Protein AF-M3K5D7-F1 (afdb_monomer_lite)

Foldseek 3Di:
DVQVVLVVVVVVVVVCVPPPDDDDCPVVLVVCLVPAAAQEDEAEQDAAQQVVLCVVPVVCVVVVVVVAVDPVCNCVVHCLSVVPQDGGGRYDLNYEYEYEYECQAPRDHCVRVVSVVVSCVVSVHDYHYYYYHQHYRCSCCPDCVVCVVVVVPDDD

Secondary structure (DSSP, 8-state):
--GGGGGHHHHHHHHHHTSS-----HHHHHHHHHH---SEEEEES----HHHHHHH-GGGHHHHHHH-SSHHHHHTSSTTTTT--SPPTT--TT-EEEEEEETT-SS--THHHHHHHHHHHHTT--EEEEEE---STTGGGSTTHHHHHHT-----

Structure (mmCIF, N/CA/C/O backbone):
data_AF-M3K5D7-F1
#
_entry.id   AF-M3K5D7-F1
#
loop_
_atom_site.group_PDB
_atom_site.id
_atom_site.type_symbol
_atom_site.label_atom_id
_atom_site.label_alt_id
_atom_site.label_comp_id
_atom_site.label_asym_id
_atom_site.label_entity_id
_atom_site.label_seq_id
_atom_site.pdbx_PDB_ins_code
_atom_site.Cartn_x
_atom_site.Cartn_y
_atom_site.Cartn_z
_atom_site.occupancy
_atom_site.B_iso_or_equiv
_atom_site.auth_seq_id
_atom_site.auth_comp_id
_atom_site.auth_asym_id
_atom_site.auth_atom_id
_atom_site.pdbx_PDB_model_num
ATOM 1 N N . MET A 1 1 ? -2.548 -1.082 -6.820 1.00 56.81 1 MET A N 1
ATOM 2 C CA . MET A 1 1 ? -2.654 0.385 -7.019 1.00 56.81 1 MET A CA 1
ATOM 3 C C . MET A 1 1 ? -3.873 0.988 -6.286 1.00 56.81 1 MET A C 1
ATOM 5 O O . MET A 1 1 ? -4.588 1.803 -6.850 1.00 56.81 1 MET A O 1
ATOM 9 N N . ILE A 1 2 ? -4.130 0.606 -5.020 1.00 61.38 2 ILE A N 1
ATOM 10 C CA . ILE A 1 2 ? -5.255 1.148 -4.221 1.00 61.38 2 ILE A CA 1
ATOM 11 C C . ILE A 1 2 ? -4.857 2.401 -3.435 1.00 61.38 2 ILE A C 1
ATOM 13 O O . ILE A 1 2 ? -5.670 3.295 -3.239 1.00 61.38 2 ILE A O 1
ATOM 17 N N . LEU A 1 3 ? -3.581 2.508 -3.047 1.00 67.12 3 LEU A N 1
ATOM 18 C CA . LEU A 1 3 ? -3.091 3.655 -2.291 1.00 67.12 3 LEU A CA 1
ATOM 19 C C . LEU A 1 3 ? -3.231 4.958 -3.078 1.00 67.12 3 LEU A C 1
ATOM 21 O O . LEU A 1 3 ? -3.594 5.968 -2.493 1.00 67.12 3 LEU A O 1
ATOM 25 N N . GLN A 1 4 ? -3.016 4.947 -4.396 1.00 68.50 4 GLN A N 1
ATOM 26 C CA . GLN A 1 4 ? -3.209 6.137 -5.232 1.00 68.50 4 GLN A CA 1
ATOM 27 C C . GLN A 1 4 ? -4.662 6.644 -5.206 1.00 68.50 4 GLN A C 1
ATOM 29 O O . GLN A 1 4 ? -4.883 7.852 -5.237 1.00 68.50 4 GLN A O 1
ATOM 34 N N . LEU A 1 5 ? -5.654 5.752 -5.069 1.00 70.00 5 LEU A N 1
ATOM 35 C CA . LEU A 1 5 ? -7.063 6.145 -4.929 1.00 70.00 5 LEU A CA 1
ATOM 36 C C . LEU A 1 5 ? -7.322 6.904 -3.623 1.00 70.00 5 LEU A C 1
ATOM 38 O O . LEU A 1 5 ? -8.223 7.737 -3.569 1.00 70.00 5 LEU A O 1
ATOM 42 N N . LEU A 1 6 ? -6.501 6.683 -2.593 1.00 75.12 6 LEU A N 1
ATOM 43 C CA . LEU A 1 6 ? -6.542 7.479 -1.369 1.00 75.12 6 LEU A CA 1
ATOM 44 C C . LEU A 1 6 ? -6.025 8.910 -1.582 1.00 75.12 6 LEU A C 1
ATOM 46 O O . LEU A 1 6 ? -6.151 9.730 -0.692 1.00 75.12 6 LEU A O 1
ATOM 50 N N . HIS A 1 7 ? -5.476 9.259 -2.746 1.00 79.50 7 HIS A N 1
ATOM 51 C CA . HIS A 1 7 ? -5.109 10.634 -3.110 1.00 79.50 7 HIS A CA 1
ATOM 52 C C . HIS A 1 7 ? -5.903 11.130 -4.325 1.00 79.50 7 HIS A C 1
ATOM 54 O O . HIS A 1 7 ? -5.385 11.881 -5.154 1.00 79.50 7 HIS A O 1
ATOM 60 N N . PHE A 1 8 ? -7.173 10.723 -4.445 1.00 81.00 8 PHE A N 1
ATOM 61 C CA . PHE A 1 8 ? -8.009 11.019 -5.615 1.00 81.00 8 PHE A CA 1
ATOM 62 C C . PHE A 1 8 ? -8.072 12.515 -5.969 1.00 81.00 8 PHE A C 1
ATOM 64 O O . PHE A 1 8 ? -8.035 12.844 -7.154 1.00 81.00 8 PHE A O 1
ATOM 71 N N . ARG A 1 9 ? -8.089 13.419 -4.970 1.00 81.94 9 ARG A N 1
ATOM 72 C CA . ARG A 1 9 ? -8.043 14.876 -5.192 1.00 81.94 9 ARG A CA 1
ATOM 73 C C . ARG A 1 9 ? -6.886 15.246 -6.109 1.00 81.94 9 ARG A C 1
ATOM 75 O O . ARG A 1 9 ? -7.080 15.892 -7.134 1.00 81.94 9 ARG A O 1
ATOM 82 N N . LYS A 1 10 ? -5.689 14.750 -5.786 1.00 78.50 10 LYS A N 1
ATOM 83 C CA . LYS A 1 10 ? -4.481 15.058 -6.543 1.00 78.50 10 LYS A CA 1
ATOM 84 C C . LYS A 1 10 ? -4.524 14.488 -7.952 1.00 78.50 10 LYS A C 1
ATOM 86 O O . LYS A 1 10 ? -4.077 15.149 -8.885 1.00 78.50 10 LYS A O 1
ATOM 91 N N . ILE A 1 11 ? -5.048 13.273 -8.107 1.00 79.62 11 ILE A N 1
ATOM 92 C CA . ILE A 1 11 ? -5.209 12.639 -9.421 1.00 79.62 11 ILE A CA 1
ATOM 93 C C . ILE A 1 11 ? -6.115 13.500 -10.305 1.00 79.62 11 ILE A C 1
ATOM 95 O O . ILE A 1 11 ? -5.751 13.797 -11.442 1.00 79.62 11 ILE A O 1
ATOM 99 N N . ILE A 1 12 ? -7.252 13.945 -9.767 1.00 83.44 12 ILE A N 1
ATOM 100 C CA . ILE A 1 12 ? -8.205 14.792 -10.490 1.00 83.44 12 ILE A CA 1
ATOM 101 C C . ILE A 1 12 ? -7.578 16.153 -10.814 1.00 83.44 12 ILE A C 1
ATOM 103 O O . ILE A 1 12 ? -7.583 16.557 -11.972 1.00 83.44 12 ILE A O 1
ATOM 107 N N . GLU A 1 13 ? -6.955 16.824 -9.843 1.00 83.06 13 GLU A N 1
ATOM 108 C CA . GLU A 1 13 ? -6.263 18.105 -10.056 1.00 83.06 13 GLU A CA 1
ATOM 109 C C . GLU A 1 13 ? -5.167 18.018 -11.128 1.00 83.06 13 GLU A C 1
ATOM 111 O O . GLU A 1 13 ? -5.043 18.903 -11.978 1.00 83.06 13 GLU A O 1
ATOM 116 N N . LEU A 1 14 ? -4.352 16.957 -11.098 1.00 80.50 14 LEU A N 1
ATOM 117 C CA . LEU A 1 14 ? -3.311 16.735 -12.098 1.00 80.50 14 LEU A CA 1
ATOM 118 C C . LEU A 1 14 ? -3.917 16.472 -13.474 1.00 80.50 14 LEU A C 1
ATOM 120 O O . LEU A 1 14 ? -3.427 17.040 -14.444 1.00 80.50 14 LEU A O 1
ATOM 124 N N . GLY A 1 15 ? -4.982 15.673 -13.565 1.00 81.31 15 GLY A N 1
ATOM 125 C CA . GLY A 1 15 ? -5.697 15.435 -14.819 1.00 81.31 15 GLY A CA 1
ATOM 126 C C . GLY A 1 15 ? -6.264 16.724 -15.415 1.00 81.31 15 GLY A C 1
ATOM 127 O O . GLY A 1 15 ? -6.051 17.009 -16.593 1.00 81.31 15 GLY A O 1
ATOM 128 N N . LEU A 1 16 ? -6.899 17.557 -14.588 1.00 84.19 16 LEU A N 1
ATOM 129 C CA . LEU A 1 16 ? -7.473 18.839 -15.006 1.00 84.19 16 LEU A CA 1
ATOM 130 C C . LEU A 1 16 ? -6.419 19.857 -15.437 1.00 84.19 16 LEU A C 1
ATOM 132 O O . LEU A 1 16 ? -6.688 20.660 -16.323 1.00 84.19 16 LEU A O 1
ATOM 136 N N . LYS A 1 17 ? -5.195 19.803 -14.893 1.00 81.44 17 LYS A N 1
ATOM 137 C CA . LYS A 1 17 ? -4.086 20.652 -15.362 1.00 81.44 17 LYS A CA 1
ATOM 138 C C . LYS A 1 17 ? -3.781 20.450 -16.853 1.00 81.44 17 LYS A C 1
ATOM 140 O O . LYS A 1 17 ? -3.300 21.379 -17.500 1.00 81.44 17 LYS A O 1
ATOM 145 N N . TYR A 1 18 ? -4.032 19.254 -17.380 1.00 80.62 18 TYR A N 1
ATOM 146 C CA . TYR A 1 18 ? -3.866 18.929 -18.797 1.00 80.62 18 TYR A CA 1
ATOM 147 C C . TYR A 1 18 ? -5.171 19.052 -19.600 1.00 80.62 18 TYR A C 1
ATOM 149 O O . TYR A 1 18 ? -5.156 18.820 -20.807 1.00 80.62 18 TYR A O 1
ATOM 157 N N . SER A 1 19 ? -6.280 19.428 -18.955 1.00 77.31 19 SER A N 1
ATOM 158 C CA . SER A 1 19 ? -7.548 19.732 -19.614 1.00 77.31 19 SER A CA 1
ATOM 159 C C . SER A 1 19 ? -7.584 21.196 -20.055 1.00 77.31 19 SER A C 1
ATOM 161 O O . SER A 1 19 ? -7.108 22.091 -19.357 1.00 77.31 19 SER A O 1
ATOM 163 N N . GLU A 1 20 ? -8.185 21.464 -21.214 1.00 74.75 20 GLU A N 1
ATOM 164 C CA . GLU A 1 20 ? -8.427 22.836 -21.685 1.00 74.75 20 GLU A CA 1
ATOM 165 C C . GLU A 1 20 ? -9.530 23.544 -20.874 1.00 74.75 20 GLU A C 1
ATOM 167 O O . GLU A 1 20 ? -9.654 24.770 -20.914 1.00 74.75 20 GLU A O 1
ATOM 172 N N . GLN A 1 21 ? -10.323 22.785 -20.111 1.00 68.00 21 GLN A N 1
ATOM 173 C CA . GLN A 1 21 ? -11.420 23.291 -19.293 1.00 68.00 21 GLN A CA 1
ATOM 174 C C . GLN A 1 21 ? -10.949 23.582 -17.865 1.00 68.00 21 GLN A C 1
ATOM 176 O O . GLN A 1 21 ? -10.445 22.706 -17.165 1.00 68.00 21 GLN A O 1
ATOM 181 N N . LYS A 1 22 ? -11.144 24.827 -17.419 1.00 65.94 22 LYS A N 1
ATOM 182 C CA . LYS A 1 22 ? -10.983 25.215 -16.013 1.00 65.94 22 LYS A CA 1
ATOM 183 C C . LYS A 1 22 ? -12.308 25.014 -15.293 1.00 65.94 22 LYS A C 1
ATOM 185 O O . LYS A 1 22 ? -13.131 25.925 -15.263 1.00 65.94 22 LYS A O 1
ATOM 190 N N . GLU A 1 23 ? -12.506 23.824 -14.749 1.00 73.19 23 GLU A N 1
ATOM 191 C CA . GLU A 1 23 ? -13.628 23.536 -13.858 1.00 73.19 23 GLU A CA 1
ATOM 192 C C . GLU A 1 23 ? -13.203 23.738 -12.403 1.00 73.19 23 GLU A C 1
ATOM 194 O O . GLU A 1 23 ? -12.106 23.341 -12.002 1.00 73.19 23 GLU A O 1
ATOM 199 N N . ASP A 1 24 ? -14.067 24.381 -11.619 1.00 78.88 24 ASP A N 1
ATOM 200 C CA . ASP A 1 24 ? -13.944 24.377 -10.165 1.00 78.88 24 ASP A CA 1
ATOM 201 C C . ASP A 1 24 ? -14.500 23.048 -9.647 1.00 78.88 24 ASP A C 1
ATOM 203 O O . ASP A 1 24 ? -15.692 22.772 -9.766 1.00 78.88 24 ASP A O 1
ATOM 207 N N . VAL A 1 25 ? -13.615 22.202 -9.121 1.00 85.56 25 VAL A N 1
ATOM 208 C CA . VAL A 1 25 ? -13.956 20.866 -8.612 1.00 85.56 25 VAL A CA 1
ATOM 209 C C . VAL A 1 25 ? -14.096 20.819 -7.096 1.00 85.56 25 VAL A C 1
ATOM 211 O O . VAL A 1 25 ? -14.258 19.735 -6.533 1.00 85.56 25 VAL A O 1
ATOM 214 N N . GLN A 1 26 ? -14.059 21.969 -6.417 1.00 87.06 26 GLN A N 1
ATOM 215 C CA . GLN A 1 26 ? -14.169 21.997 -4.963 1.00 87.06 26 GLN A CA 1
ATOM 216 C C . GLN A 1 26 ? -15.519 21.446 -4.489 1.00 87.06 26 GLN A C 1
ATOM 218 O O . GLN A 1 26 ? -15.552 20.633 -3.569 1.00 87.06 26 GLN A O 1
ATOM 223 N N . GLU A 1 27 ? -16.612 21.804 -5.170 1.00 86.50 27 GLU A N 1
ATOM 224 C CA . GLU A 1 27 ? -17.955 21.298 -4.854 1.00 86.50 27 GLU A CA 1
ATOM 225 C C . GLU A 1 27 ? -18.038 19.768 -5.000 1.00 86.50 27 GLU A C 1
ATOM 227 O O . GLU A 1 27 ? -18.606 19.089 -4.146 1.00 86.50 27 GLU A O 1
ATOM 232 N N . LEU A 1 28 ? -17.385 19.208 -6.025 1.00 86.06 28 LEU A N 1
ATOM 233 C CA . LEU A 1 28 ? -17.294 17.761 -6.228 1.00 86.06 28 LEU A CA 1
ATOM 234 C C . LEU A 1 28 ? -16.503 17.076 -5.103 1.00 86.06 28 LEU A C 1
ATOM 236 O O . LEU A 1 28 ? -16.909 16.021 -4.616 1.00 86.06 28 LEU A O 1
ATOM 240 N N . PHE A 1 29 ? -15.370 17.649 -4.688 1.00 88.00 29 PHE A N 1
ATOM 241 C CA . PHE A 1 29 ? -14.570 17.095 -3.592 1.00 88.00 29 PHE A CA 1
ATOM 242 C C . PHE A 1 29 ? -15.342 17.095 -2.274 1.00 88.00 29 PHE A C 1
ATOM 244 O O . PHE A 1 29 ? -15.359 16.071 -1.587 1.00 88.00 29 PHE A O 1
ATOM 251 N N . ASP A 1 30 ? -16.021 18.197 -1.960 1.00 86.62 30 ASP A N 1
ATOM 252 C CA . ASP A 1 30 ? -16.830 18.324 -0.748 1.00 86.62 30 ASP A CA 1
ATOM 253 C C . ASP A 1 30 ? -18.006 17.331 -0.766 1.00 86.62 30 ASP A C 1
ATOM 255 O O . ASP A 1 30 ? -18.298 16.671 0.239 1.00 86.62 30 ASP A O 1
ATOM 259 N N . GLU A 1 31 ? -18.650 17.146 -1.924 1.00 88.00 31 GLU A N 1
ATOM 260 C CA . GLU A 1 31 ? -19.716 16.160 -2.084 1.00 88.00 31 GLU A CA 1
ATOM 261 C C . GLU A 1 31 ? -19.209 14.730 -1.848 1.00 88.00 31 GLU A C 1
ATOM 263 O O . GLU A 1 31 ? -19.826 13.985 -1.080 1.00 88.00 31 GLU A O 1
ATOM 268 N N . ILE A 1 32 ? -18.089 14.340 -2.466 1.00 86.94 32 ILE A N 1
ATOM 269 C CA . ILE A 1 32 ? -17.530 12.989 -2.326 1.00 86.94 32 ILE A CA 1
ATOM 270 C C . ILE A 1 32 ? -17.130 12.732 -0.873 1.00 86.94 32 ILE A C 1
ATOM 272 O O . ILE A 1 32 ? -17.519 11.714 -0.307 1.00 86.94 32 ILE A O 1
ATOM 276 N N . GLU A 1 33 ? -16.395 13.644 -0.243 1.00 84.50 33 GLU A N 1
ATOM 277 C CA . GLU A 1 33 ? -15.879 13.444 1.116 1.00 84.50 33 GLU A CA 1
ATOM 278 C C . GLU A 1 33 ? -16.967 13.469 2.188 1.00 84.50 33 GLU A C 1
ATOM 280 O O . GLU A 1 33 ? -16.836 12.803 3.215 1.00 84.50 33 GLU A O 1
ATOM 285 N N . SER A 1 34 ?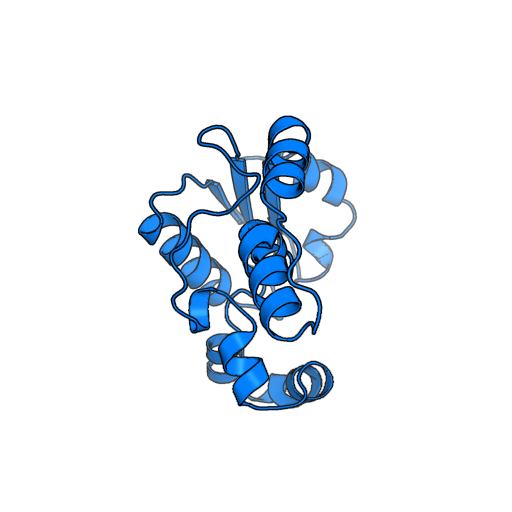 -18.076 14.173 1.944 1.00 85.12 34 SER A N 1
ATOM 286 C CA . SER A 1 34 ? -19.235 14.124 2.841 1.00 85.12 34 SER A CA 1
ATOM 287 C C . SER A 1 34 ? -19.990 12.789 2.780 1.00 85.12 34 SER A C 1
ATOM 289 O O . SER A 1 34 ? -20.700 12.441 3.727 1.00 85.12 34 SER A O 1
ATOM 291 N N . LYS A 1 35 ? -19.843 12.030 1.686 1.00 87.44 35 LYS A N 1
ATOM 292 C CA . LYS A 1 35 ? -20.605 10.798 1.421 1.00 87.44 35 LYS A CA 1
ATOM 293 C C . LYS A 1 35 ? -19.764 9.528 1.489 1.00 87.44 35 LYS A C 1
ATOM 295 O O . LYS A 1 35 ? -20.315 8.452 1.718 1.00 87.44 35 LYS A O 1
ATOM 300 N N . VAL A 1 36 ? -18.456 9.633 1.277 1.00 87.19 36 VAL A N 1
ATOM 301 C CA . VAL A 1 36 ? -17.551 8.495 1.122 1.00 87.19 36 VAL A CA 1
ATOM 302 C C . VAL A 1 36 ? -16.427 8.595 2.140 1.00 87.19 36 VAL A C 1
ATOM 304 O O . VAL A 1 36 ? -15.598 9.499 2.105 1.00 87.19 36 VAL A O 1
ATOM 307 N N . VAL A 1 37 ? -16.376 7.606 3.028 1.00 87.62 37 VAL A N 1
ATOM 308 C CA . VAL A 1 37 ? -15.277 7.419 3.971 1.00 87.62 37 VAL A CA 1
ATOM 309 C C . VAL A 1 37 ? -14.917 5.943 4.041 1.00 87.62 37 VAL A C 1
ATOM 311 O O . VAL A 1 37 ? -15.788 5.079 4.165 1.00 87.62 37 VAL A O 1
ATOM 314 N N . PHE A 1 38 ? -13.626 5.639 3.987 1.00 87.94 38 PHE A N 1
ATOM 315 C CA . PHE A 1 38 ? -13.142 4.293 4.244 1.00 87.94 38 PHE A CA 1
ATOM 316 C C . PHE A 1 38 ? -13.117 4.045 5.747 1.00 87.94 38 PHE A C 1
ATOM 318 O O . PHE A 1 38 ? -12.431 4.732 6.501 1.00 87.94 38 PHE A O 1
ATOM 325 N N . THR A 1 39 ? -13.855 3.041 6.204 1.00 88.81 39 THR A N 1
ATOM 326 C CA . THR A 1 39 ? -13.819 2.598 7.604 1.00 88.81 39 THR A CA 1
ATOM 327 C C . THR A 1 39 ? -12.629 1.683 7.868 1.00 88.81 39 THR A C 1
ATOM 329 O O . THR A 1 39 ? -11.997 1.776 8.919 1.00 88.81 39 THR A O 1
ATOM 332 N N . LYS A 1 40 ? -12.294 0.830 6.898 1.00 88.12 40 LYS A N 1
ATOM 333 C CA . LYS A 1 40 ? -11.195 -0.128 6.962 1.00 88.12 40 LYS A CA 1
ATOM 334 C C . LYS A 1 40 ? -10.545 -0.255 5.585 1.00 88.12 40 LYS A C 1
ATOM 336 O O . LYS A 1 40 ? -11.246 -0.332 4.578 1.00 88.12 40 LYS A O 1
ATOM 341 N N . VAL A 1 41 ? -9.219 -0.294 5.557 1.00 88.69 41 VAL A N 1
ATOM 342 C CA . VAL A 1 41 ? -8.413 -0.595 4.371 1.00 88.69 41 VAL A CA 1
ATOM 343 C C . VAL A 1 41 ? -7.515 -1.771 4.726 1.00 88.69 41 VAL A C 1
ATOM 345 O O . VAL A 1 41 ? -6.761 -1.698 5.696 1.00 88.69 41 VAL A O 1
ATOM 348 N N . ILE A 1 42 ? -7.646 -2.863 3.977 1.00 88.81 42 ILE A N 1
ATOM 349 C CA . ILE A 1 42 ? -6.934 -4.117 4.230 1.00 88.81 42 ILE A CA 1
ATOM 350 C C . ILE A 1 42 ? -5.915 -4.323 3.115 1.00 88.81 42 ILE A C 1
ATOM 352 O O . ILE A 1 42 ? -6.276 -4.288 1.938 1.00 88.81 42 ILE A O 1
ATOM 356 N N . PHE A 1 43 ? -4.663 -4.542 3.496 1.00 90.69 43 PHE A N 1
ATOM 357 C CA . PHE A 1 43 ? -3.563 -4.860 2.598 1.00 90.69 43 PHE A CA 1
ATOM 358 C C . PHE A 1 43 ? -3.082 -6.274 2.893 1.00 90.69 43 PHE A C 1
ATOM 360 O O . PHE A 1 43 ? -2.812 -6.592 4.049 1.00 90.69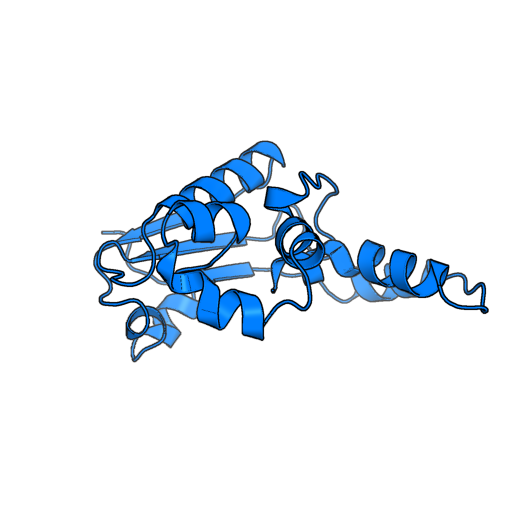 43 PHE A O 1
ATOM 367 N N . LEU A 1 44 ? -3.011 -7.103 1.858 1.00 90.50 44 LEU A N 1
ATOM 368 C CA . LEU A 1 44 ? -2.575 -8.496 1.919 1.00 90.50 44 LEU A CA 1
ATOM 369 C C . LEU A 1 44 ? -1.379 -8.613 0.981 1.00 90.50 44 LEU A C 1
ATOM 371 O O . LEU A 1 44 ? -1.512 -8.151 -0.152 1.00 90.50 44 LEU A O 1
ATOM 375 N N . ASP A 1 45 ? -0.248 -9.123 1.473 1.00 91.69 45 ASP A N 1
ATOM 376 C CA . ASP A 1 45 ? 0.962 -9.466 0.706 1.00 91.69 45 ASP A CA 1
ATOM 377 C C . ASP A 1 45 ? 1.237 -8.479 -0.449 1.00 91.69 45 ASP A C 1
ATOM 379 O O . ASP A 1 45 ? 1.299 -8.813 -1.627 1.00 91.69 45 ASP A O 1
ATOM 383 N N . GLY A 1 46 ? 1.268 -7.185 -0.116 1.00 91.44 46 GLY A N 1
ATOM 384 C CA . GLY A 1 46 ? 1.219 -6.112 -1.107 1.00 91.44 46 GLY A CA 1
ATOM 385 C C . GLY A 1 46 ? 2.591 -5.687 -1.634 1.00 91.44 46 GLY A C 1
ATOM 386 O O . GLY A 1 46 ? 3.584 -5.681 -0.912 1.00 91.44 46 GLY A O 1
ATOM 387 N N . ILE A 1 47 ? 2.619 -5.199 -2.878 1.00 92.81 47 ILE A N 1
ATOM 388 C CA . ILE A 1 47 ? 3.743 -4.429 -3.432 1.00 92.81 47 ILE A CA 1
ATOM 389 C C . ILE A 1 47 ? 3.463 -2.938 -3.216 1.00 92.81 47 ILE A C 1
ATOM 391 O O . ILE A 1 47 ? 2.474 -2.399 -3.728 1.00 92.81 47 ILE A O 1
ATOM 395 N N . TYR A 1 48 ? 4.346 -2.259 -2.484 1.00 92.19 48 TYR A N 1
ATOM 396 C CA . TYR A 1 48 ? 4.194 -0.851 -2.098 1.00 92.19 48 TYR A CA 1
ATOM 397 C C . TYR A 1 48 ? 5.296 0.054 -2.655 1.00 92.19 48 TYR A C 1
ATOM 399 O O . TYR A 1 48 ? 5.112 1.270 -2.704 1.00 92.19 48 TYR A O 1
ATOM 407 N N . ASP A 1 49 ? 6.414 -0.508 -3.114 1.00 92.50 49 ASP A N 1
ATOM 408 C CA . ASP A 1 49 ? 7.500 0.202 -3.784 1.00 92.50 49 ASP A CA 1
ATOM 409 C C . ASP A 1 49 ? 8.101 -0.669 -4.897 1.00 92.50 49 ASP A C 1
ATOM 411 O O . ASP A 1 49 ? 8.775 -1.669 -4.640 1.00 92.50 49 ASP A O 1
ATOM 415 N N . VAL A 1 50 ? 7.838 -0.288 -6.151 1.00 92.88 50 VAL A N 1
ATOM 416 C CA . VAL A 1 50 ? 8.279 -1.046 -7.335 1.00 92.88 50 VAL A CA 1
ATOM 417 C C . VAL A 1 50 ? 9.784 -0.889 -7.574 1.00 92.88 50 VAL A C 1
ATOM 419 O O . VAL A 1 50 ? 10.420 -1.803 -8.094 1.00 92.88 50 VAL A O 1
ATOM 422 N N . VAL A 1 51 ? 10.383 0.235 -7.170 1.00 92.50 51 VAL A N 1
ATOM 423 C CA . VAL A 1 51 ? 11.834 0.436 -7.281 1.00 92.50 51 VAL A CA 1
ATOM 424 C C . VAL A 1 51 ? 12.551 -0.524 -6.335 1.00 92.50 51 VAL A C 1
ATOM 426 O O . VAL A 1 51 ? 13.453 -1.248 -6.752 1.00 92.50 51 VAL A O 1
ATOM 429 N N . GLU A 1 52 ? 12.104 -0.596 -5.084 1.00 94.88 52 GLU A N 1
ATOM 430 C CA . GLU A 1 52 ? 12.654 -1.526 -4.100 1.00 94.88 52 GLU A CA 1
ATOM 431 C C . GLU A 1 52 ? 12.340 -2.988 -4.419 1.00 94.88 52 GLU A C 1
ATOM 433 O O . GLU A 1 52 ? 13.155 -3.853 -4.093 1.00 94.88 52 GLU A O 1
ATOM 438 N N . LEU A 1 53 ? 11.216 -3.262 -5.093 1.00 95.38 53 LEU A N 1
ATOM 439 C CA . LEU A 1 53 ? 10.896 -4.591 -5.613 1.00 95.38 53 LEU A CA 1
ATOM 440 C C . LEU A 1 53 ? 11.938 -5.041 -6.639 1.00 95.38 53 LEU A C 1
ATOM 442 O O . LEU A 1 53 ? 12.458 -6.140 -6.519 1.00 95.38 53 LEU A O 1
ATOM 446 N N . LEU A 1 54 ? 12.282 -4.198 -7.617 1.00 94.62 54 LEU A N 1
ATOM 447 C CA . LEU A 1 54 ? 13.285 -4.536 -8.634 1.00 94.62 54 LEU A CA 1
ATOM 448 C C . LEU A 1 54 ? 14.708 -4.623 -8.068 1.00 94.62 54 LEU A C 1
ATOM 450 O O . LEU A 1 54 ? 15.525 -5.380 -8.588 1.00 94.62 54 LEU A O 1
ATOM 454 N N . ASN A 1 55 ? 15.007 -3.870 -7.006 1.00 95.12 55 ASN A N 1
ATOM 455 C CA . ASN A 1 55 ? 16.275 -3.993 -6.284 1.00 95.12 55 ASN A CA 1
ATOM 456 C C . ASN A 1 55 ? 16.402 -5.356 -5.583 1.00 95.12 55 ASN A C 1
ATOM 458 O O . ASN A 1 55 ? 17.505 -5.886 -5.473 1.00 95.12 55 ASN A O 1
ATOM 462 N N . GLU A 1 56 ? 15.292 -5.898 -5.078 1.00 96.81 56 GLU A N 1
ATOM 463 C CA . GLU A 1 56 ? 15.252 -7.191 -4.387 1.00 96.81 56 GLU A CA 1
ATOM 464 C C . GLU A 1 56 ? 15.121 -8.373 -5.356 1.00 96.81 56 GLU A C 1
ATOM 466 O O . GLU A 1 56 ? 15.830 -9.368 -5.216 1.00 96.81 56 GLU A O 1
ATOM 471 N N . TYR A 1 57 ? 14.279 -8.229 -6.378 1.00 96.44 57 TYR A N 1
ATOM 472 C CA . TYR A 1 57 ? 13.961 -9.246 -7.374 1.00 96.44 57 TYR A CA 1
ATOM 473 C C . TYR A 1 57 ? 14.210 -8.709 -8.791 1.00 96.44 57 TYR A C 1
ATOM 475 O O . TYR A 1 57 ? 13.267 -8.350 -9.499 1.00 96.44 57 TYR A O 1
ATOM 483 N N . PRO A 1 58 ? 15.466 -8.661 -9.267 1.00 95.69 58 PRO A N 1
ATOM 484 C CA . PRO A 1 58 ? 15.760 -8.183 -10.620 1.00 95.69 58 PRO A CA 1
ATOM 485 C C . PRO A 1 58 ? 15.023 -8.962 -11.723 1.00 95.69 58 PRO A C 1
ATOM 487 O O . PRO A 1 58 ? 14.644 -8.385 -12.742 1.00 95.69 58 PRO A O 1
ATOM 490 N N . ASP A 1 59 ? 14.756 -10.252 -11.501 1.00 96.44 59 ASP A N 1
ATOM 491 C CA . ASP A 1 59 ? 14.059 -11.128 -12.454 1.00 96.44 59 ASP A CA 1
ATOM 492 C C . ASP A 1 59 ? 12.581 -10.742 -12.666 1.00 96.44 59 ASP A C 1
ATOM 494 O O . ASP A 1 59 ? 11.962 -11.115 -13.667 1.00 96.44 59 ASP A O 1
ATOM 498 N N . TYR A 1 60 ? 12.020 -9.919 -11.775 1.00 95.62 60 TYR A N 1
ATOM 499 C CA . TYR A 1 60 ? 10.657 -9.393 -11.878 1.00 95.62 60 TYR A CA 1
ATOM 500 C C . TYR A 1 60 ? 10.534 -8.273 -12.922 1.00 95.62 60 TYR A C 1
ATOM 502 O O . TYR A 1 60 ? 9.429 -7.863 -13.277 1.00 95.62 60 TYR A O 1
ATOM 510 N N . ALA A 1 61 ? 11.655 -7.813 -13.492 1.00 93.12 61 ALA A N 1
ATOM 511 C CA . ALA A 1 61 ? 11.676 -6.773 -14.517 1.00 93.12 61 ALA A CA 1
ATOM 512 C C . ALA A 1 61 ? 10.776 -7.079 -15.724 1.00 93.12 61 ALA A C 1
ATOM 514 O O . ALA A 1 61 ? 10.244 -6.147 -16.320 1.00 93.12 61 ALA A O 1
ATOM 515 N N . SER A 1 62 ? 10.587 -8.353 -16.081 1.00 92.12 62 SER A N 1
ATOM 516 C CA . SER A 1 62 ? 9.735 -8.749 -17.211 1.00 92.12 62 SER A CA 1
ATOM 517 C C . SER A 1 62 ? 8.293 -8.251 -17.050 1.00 92.12 62 SER A C 1
ATOM 519 O O . SER A 1 62 ? 7.849 -7.421 -17.839 1.00 92.12 62 SER A O 1
ATOM 521 N N . PHE A 1 63 ? 7.597 -8.652 -15.983 1.00 92.25 63 PHE A N 1
ATOM 522 C CA . PHE A 1 63 ? 6.213 -8.226 -15.761 1.00 92.25 63 PHE A CA 1
ATOM 523 C C . PHE A 1 63 ? 6.101 -6.747 -15.375 1.00 92.25 63 PHE A C 1
ATOM 525 O O . PHE A 1 63 ? 5.094 -6.104 -15.669 1.00 92.25 63 PHE A O 1
ATOM 532 N N . VAL A 1 64 ? 7.124 -6.180 -14.724 1.00 92.12 64 VAL A N 1
ATOM 533 C CA . VAL A 1 64 ? 7.132 -4.746 -14.407 1.00 92.12 64 VAL A CA 1
ATOM 534 C C . VAL A 1 64 ? 7.186 -3.927 -15.700 1.00 92.12 64 VAL A C 1
ATOM 536 O O . VAL A 1 64 ? 6.418 -2.982 -15.856 1.00 92.12 64 VAL A O 1
ATOM 539 N N . ASN A 1 65 ? 8.017 -4.306 -16.669 1.00 91.62 65 ASN A N 1
ATOM 540 C CA . ASN A 1 65 ? 8.091 -3.609 -17.955 1.00 91.62 65 ASN A CA 1
ATOM 541 C C . ASN A 1 65 ? 6.823 -3.788 -18.806 1.00 91.62 65 ASN A C 1
ATOM 543 O O . ASN A 1 65 ? 6.494 -2.897 -19.587 1.00 91.62 65 ASN A O 1
ATOM 547 N N . ASP A 1 66 ? 6.086 -4.885 -18.627 1.00 91.69 66 ASP A N 1
ATOM 548 C CA . ASP A 1 66 ? 4.774 -5.064 -19.260 1.00 91.69 66 ASP A CA 1
ATOM 549 C C . ASP A 1 66 ? 3.704 -4.140 -18.644 1.00 91.69 66 ASP A C 1
ATOM 551 O O . ASP A 1 66 ? 2.795 -3.682 -19.339 1.00 91.69 66 ASP A O 1
ATOM 555 N N . ALA A 1 67 ? 3.813 -3.832 -17.346 1.00 89.06 67 ALA A N 1
ATOM 556 C CA . ALA A 1 67 ? 2.869 -2.979 -16.623 1.00 89.06 67 ALA A CA 1
ATOM 557 C C . ALA A 1 67 ? 3.171 -1.471 -16.734 1.00 89.06 67 ALA A C 1
ATOM 559 O O . ALA A 1 67 ? 2.259 -0.649 -16.603 1.00 89.06 67 ALA A O 1
ATOM 560 N N . PHE A 1 68 ? 4.429 -1.084 -16.968 1.00 89.69 68 PHE A N 1
ATOM 561 C CA . PHE A 1 68 ? 4.864 0.315 -16.982 1.00 89.69 68 PHE A CA 1
ATOM 562 C C . PHE A 1 68 ? 5.578 0.684 -18.283 1.00 89.69 68 PHE A C 1
ATOM 564 O O . PHE A 1 68 ? 6.584 0.097 -18.658 1.00 89.69 68 PHE A O 1
ATOM 571 N N . VAL A 1 69 ? 5.113 1.754 -18.934 1.00 88.62 69 VAL A N 1
ATOM 572 C CA . VAL A 1 69 ? 5.639 2.189 -20.244 1.00 88.62 69 VAL A CA 1
ATOM 573 C C . VAL A 1 69 ? 7.021 2.856 -20.193 1.00 88.62 69 VAL A C 1
ATOM 575 O O . VAL A 1 69 ? 7.597 3.147 -21.240 1.00 88.62 69 VAL A O 1
ATOM 578 N N . SER A 1 70 ? 7.552 3.161 -19.003 1.00 89.06 70 SER A N 1
ATOM 579 C CA . SER A 1 70 ? 8.881 3.761 -18.842 1.00 89.06 70 SER A CA 1
ATOM 580 C C . SER A 1 70 ? 9.436 3.595 -17.424 1.00 89.06 70 SER A C 1
ATOM 582 O O . SER A 1 70 ? 8.696 3.402 -16.460 1.00 89.06 70 SER A O 1
ATOM 584 N N . SER A 1 71 ? 10.753 3.753 -17.278 1.00 86.81 71 SER A N 1
ATOM 585 C CA . SER A 1 71 ? 11.423 3.783 -15.971 1.00 86.81 71 SER A CA 1
ATOM 586 C C . SER A 1 71 ? 10.964 4.948 -15.091 1.00 86.81 71 SER A C 1
ATOM 588 O O . SER A 1 71 ? 10.901 4.811 -13.871 1.00 86.81 71 SER A O 1
ATOM 590 N N . ASP A 1 72 ? 10.591 6.078 -15.690 1.00 87.25 72 ASP A N 1
ATOM 591 C CA . ASP A 1 72 ? 9.998 7.191 -14.953 1.00 87.25 72 ASP A CA 1
ATOM 592 C C . ASP A 1 72 ? 8.587 6.856 -14.467 1.00 87.25 72 ASP A C 1
ATOM 594 O O . ASP A 1 72 ? 8.222 7.256 -13.366 1.00 87.25 72 ASP A O 1
ATOM 598 N N . HIS A 1 73 ? 7.802 6.075 -15.213 1.00 85.44 73 HIS A N 1
ATOM 599 C CA . HIS A 1 73 ? 6.523 5.576 -14.703 1.00 85.44 73 HIS A CA 1
ATOM 600 C C . HIS A 1 73 ? 6.716 4.629 -13.516 1.00 85.44 73 HIS A C 1
ATOM 602 O O . HIS A 1 73 ? 5.970 4.735 -12.549 1.00 85.44 73 HIS A O 1
ATOM 608 N N . ILE A 1 74 ? 7.741 3.771 -13.543 1.00 87.06 74 ILE A N 1
ATOM 609 C CA . ILE A 1 74 ? 8.076 2.877 -12.422 1.00 87.06 74 ILE A CA 1
ATOM 610 C C . ILE A 1 74 ? 8.409 3.683 -11.159 1.00 87.06 74 ILE A C 1
ATOM 612 O O . ILE A 1 74 ? 7.850 3.429 -10.095 1.00 87.06 74 ILE A O 1
ATOM 616 N N . LYS A 1 75 ? 9.269 4.703 -11.272 1.00 85.12 75 LYS A N 1
ATOM 617 C CA . LYS A 1 75 ? 9.676 5.552 -10.133 1.00 85.12 75 LYS A CA 1
ATOM 618 C C . LYS A 1 75 ? 8.520 6.318 -9.494 1.00 85.12 75 LYS A C 1
ATOM 620 O O . LYS A 1 75 ? 8.591 6.665 -8.321 1.00 85.12 75 LYS A O 1
ATOM 625 N N . HIS A 1 76 ? 7.477 6.604 -10.266 1.00 79.94 76 HIS A N 1
ATOM 626 C CA . HIS A 1 76 ? 6.304 7.348 -9.815 1.00 79.94 76 HIS A CA 1
ATOM 627 C C . HIS A 1 76 ? 5.080 6.445 -9.588 1.00 79.94 76 HIS A C 1
ATOM 629 O O . HIS A 1 76 ? 3.980 6.944 -9.346 1.00 79.94 76 HIS A O 1
ATOM 635 N N . ALA A 1 77 ? 5.253 5.121 -9.656 1.00 80.62 77 ALA A N 1
ATOM 636 C CA . ALA A 1 77 ? 4.161 4.158 -9.568 1.00 80.62 77 ALA A CA 1
ATOM 637 C C . ALA A 1 77 ? 3.541 4.076 -8.167 1.00 80.62 77 ALA A C 1
ATOM 639 O O . ALA A 1 77 ? 2.361 3.745 -8.035 1.00 80.62 77 ALA A O 1
ATOM 640 N N . THR A 1 78 ? 4.304 4.375 -7.113 1.00 79.50 78 THR A N 1
ATOM 641 C CA . THR A 1 78 ? 3.828 4.291 -5.727 1.00 79.50 78 THR A CA 1
ATOM 642 C C . THR A 1 78 ? 4.186 5.541 -4.929 1.00 79.50 78 THR A C 1
ATOM 644 O O . THR A 1 78 ? 5.150 6.249 -5.230 1.00 79.50 78 THR A O 1
ATOM 647 N N . GLN A 1 79 ? 3.395 5.842 -3.892 1.00 74.38 79 GLN A N 1
ATOM 648 C CA . GLN A 1 79 ? 3.641 7.027 -3.061 1.00 74.38 79 GLN A CA 1
ATOM 649 C C . GLN A 1 79 ? 4.946 6.952 -2.266 1.00 74.38 79 GLN A C 1
ATOM 651 O O . GLN A 1 79 ? 5.489 8.000 -1.914 1.00 74.38 79 GLN A O 1
ATOM 656 N N . LEU A 1 80 ? 5.443 5.741 -1.996 1.00 78.94 80 LEU A N 1
ATOM 657 C CA . LEU A 1 80 ? 6.684 5.524 -1.259 1.00 78.94 80 LEU A CA 1
ATOM 658 C C . LEU A 1 80 ? 7.879 6.024 -2.070 1.00 78.94 80 LEU A C 1
ATOM 660 O O . LEU A 1 80 ? 8.620 6.884 -1.592 1.00 78.94 80 LEU A O 1
ATOM 664 N N . SER A 1 81 ? 7.994 5.588 -3.326 1.00 72.25 81 SER A N 1
ATOM 665 C CA . SER A 1 81 ? 9.075 6.005 -4.223 1.00 72.25 81 SER A CA 1
ATOM 666 C C . SER A 1 81 ? 9.004 7.498 -4.563 1.00 72.25 81 SER A C 1
ATOM 668 O O . SER A 1 81 ? 10.032 8.148 -4.751 1.00 72.25 81 SER A O 1
ATOM 670 N N . PHE A 1 82 ? 7.795 8.072 -4.585 1.00 67.56 82 PHE A N 1
ATOM 671 C CA . PHE A 1 82 ? 7.584 9.499 -4.844 1.00 67.56 82 PHE A CA 1
ATOM 672 C C . PHE A 1 82 ? 7.710 10.392 -3.590 1.00 67.56 82 PHE A C 1
ATOM 674 O O . PHE A 1 82 ? 7.591 11.612 -3.702 1.00 67.56 82 PHE A O 1
ATOM 681 N N . ASN A 1 83 ? 7.955 9.813 -2.400 1.00 67.31 83 ASN A N 1
ATOM 682 C CA . ASN A 1 83 ? 8.018 10.502 -1.096 1.00 67.31 83 ASN A CA 1
ATOM 683 C C . ASN A 1 83 ? 6.859 11.498 -0.899 1.00 67.31 83 ASN A C 1
ATOM 685 O O . ASN A 1 83 ? 7.037 12.632 -0.445 1.00 67.31 83 ASN A O 1
ATOM 689 N N . TYR A 1 84 ? 5.658 11.079 -1.286 1.00 69.62 84 TYR A N 1
ATOM 690 C CA . TYR A 1 84 ? 4.479 11.930 -1.244 1.00 69.62 84 TYR A CA 1
ATOM 691 C C . TYR A 1 84 ? 3.839 11.883 0.143 1.00 69.62 84 TYR A C 1
ATOM 693 O O . TYR A 1 84 ? 3.532 10.806 0.654 1.00 69.62 84 TYR A O 1
ATOM 701 N N . ARG A 1 85 ? 3.659 13.053 0.763 1.00 71.50 85 ARG A N 1
ATOM 702 C CA . ARG A 1 85 ? 3.294 13.183 2.187 1.00 71.50 85 ARG A CA 1
ATOM 703 C C . ARG A 1 85 ? 1.938 13.830 2.440 1.00 71.50 85 ARG A C 1
ATOM 705 O O . ARG A 1 85 ? 1.629 14.136 3.588 1.00 71.50 85 ARG A O 1
ATOM 712 N N . GLU A 1 86 ? 1.144 14.064 1.399 1.00 74.25 86 GLU A N 1
ATOM 713 C CA . GLU A 1 86 ? -0.197 14.604 1.614 1.00 74.25 86 GLU A CA 1
ATOM 714 C C . GLU A 1 86 ? -1.064 13.586 2.366 1.00 74.25 86 GLU A C 1
ATOM 716 O O . GLU A 1 86 ? -0.932 12.375 2.135 1.00 74.25 86 GLU A O 1
ATOM 721 N N . PRO A 1 87 ? -1.965 14.044 3.248 1.00 71.94 87 PRO A N 1
ATOM 722 C CA . PRO A 1 87 ? -2.928 13.171 3.891 1.00 71.94 87 PRO A CA 1
ATOM 723 C C . PRO A 1 87 ? -3.731 12.408 2.842 1.00 71.94 87 PRO A C 1
ATOM 725 O O . PRO A 1 87 ? -4.146 12.954 1.819 1.00 71.94 87 PRO A O 1
ATOM 728 N N . PHE A 1 88 ? -3.966 11.133 3.111 1.00 82.56 88 PHE A N 1
ATOM 729 C CA . PHE A 1 88 ? -4.919 10.361 2.338 1.00 82.56 88 PHE A CA 1
ATOM 730 C C . PHE A 1 88 ? -6.314 11.006 2.450 1.00 82.56 88 PHE A C 1
ATOM 732 O O . PHE A 1 88 ? -6.844 11.211 3.542 1.00 82.56 88 PHE A O 1
ATOM 739 N N . SER A 1 89 ? -6.905 11.328 1.308 1.00 79.81 89 SER A N 1
ATOM 740 C CA . SER A 1 89 ? -8.309 11.687 1.164 1.00 79.81 89 SER A CA 1
ATOM 741 C C . SER A 1 89 ? -9.194 10.464 1.450 1.00 79.81 89 SER A C 1
ATOM 743 O O . SER A 1 89 ? -8.772 9.320 1.273 1.00 79.81 89 SER A O 1
ATOM 745 N N . LEU A 1 90 ? -10.438 10.690 1.883 1.00 84.38 90 LEU A N 1
ATOM 746 C CA . LEU A 1 90 ? -11.425 9.641 2.216 1.00 84.38 90 LEU A CA 1
ATOM 747 C C . LEU A 1 90 ? -11.082 8.754 3.425 1.00 84.38 90 LEU A C 1
ATOM 749 O O . LEU A 1 90 ? -11.852 7.850 3.754 1.00 84.38 90 LEU A O 1
ATOM 753 N N . VAL A 1 91 ? -9.972 9.002 4.120 1.00 86.62 91 VAL A N 1
ATOM 754 C CA . VAL A 1 91 ? -9.676 8.394 5.422 1.00 86.62 91 VAL A CA 1
ATOM 755 C C . VAL A 1 91 ? -9.705 9.428 6.529 1.00 86.62 91 VAL A C 1
ATOM 757 O O . VAL A 1 91 ? -9.459 10.615 6.341 1.00 86.62 91 VAL A O 1
ATOM 760 N N . THR A 1 92 ? -10.033 8.947 7.718 1.00 85.19 92 THR A N 1
ATOM 761 C CA . THR A 1 92 ? -10.135 9.748 8.933 1.00 85.19 92 THR A CA 1
ATOM 762 C C . THR A 1 92 ? -9.276 9.124 10.021 1.00 85.19 92 THR A C 1
ATOM 764 O O . THR A 1 92 ? -8.783 8.006 9.882 1.00 85.19 92 THR A O 1
ATOM 767 N N . THR A 1 93 ? -9.173 9.791 11.168 1.00 84.12 93 THR A N 1
ATOM 768 C CA . THR A 1 93 ? -8.537 9.222 12.369 1.00 84.12 93 THR A CA 1
ATOM 769 C C . THR A 1 93 ? -9.209 7.942 12.875 1.00 84.12 93 THR A C 1
ATOM 771 O O . THR A 1 93 ? -8.636 7.241 13.703 1.00 84.12 93 THR A O 1
ATOM 774 N N . LYS A 1 94 ? -10.423 7.630 12.398 1.00 86.38 94 LYS A N 1
ATOM 775 C CA . LYS A 1 94 ? -11.151 6.397 12.718 1.00 86.38 94 LYS A CA 1
ATOM 776 C C . LYS A 1 94 ? -10.920 5.279 11.702 1.00 86.38 94 LYS A C 1
ATOM 778 O O . LYS A 1 94 ? -11.362 4.160 11.953 1.00 86.38 94 LYS A O 1
ATOM 783 N N . THR A 1 95 ? -10.294 5.563 10.561 1.00 89.88 95 THR A N 1
ATOM 784 C CA . THR A 1 95 ? -10.047 4.541 9.545 1.00 89.88 95 THR A CA 1
ATOM 785 C C . THR A 1 95 ? -8.999 3.551 10.036 1.00 89.88 95 THR A C 1
ATOM 787 O O . THR A 1 95 ? -7.924 3.940 10.484 1.00 89.88 95 THR A O 1
ATOM 790 N N . GLN A 1 96 ? -9.307 2.262 9.926 1.00 90.62 96 GLN A N 1
ATOM 791 C CA . GLN A 1 96 ? -8.403 1.181 10.297 1.00 90.62 96 GLN A CA 1
ATOM 792 C C . GLN A 1 96 ? -7.563 0.745 9.096 1.00 90.62 96 GLN A C 1
ATOM 794 O O . GLN A 1 96 ? -8.104 0.231 8.118 1.00 90.62 96 GLN A O 1
ATOM 799 N N . PHE A 1 97 ? -6.245 0.908 9.186 1.00 91.94 97 PHE A N 1
ATOM 800 C CA . PHE A 1 97 ? -5.298 0.305 8.250 1.00 91.94 97 PHE A CA 1
ATOM 801 C C . PHE A 1 97 ? -4.876 -1.056 8.801 1.00 91.94 97 PHE A C 1
ATOM 803 O O . PHE A 1 97 ? -4.191 -1.114 9.820 1.00 91.94 97 PHE A O 1
ATOM 810 N N . LEU A 1 98 ? -5.305 -2.140 8.158 1.00 91.75 98 LEU A N 1
ATOM 811 C CA . LEU A 1 98 ? -4.907 -3.500 8.518 1.00 91.75 98 LEU A CA 1
ATOM 812 C C . LEU A 1 98 ? -3.961 -4.042 7.455 1.00 91.75 98 LEU A C 1
ATOM 814 O O . LEU A 1 98 ? -4.279 -4.010 6.268 1.00 91.75 98 LEU A O 1
ATOM 818 N N . ILE A 1 99 ? -2.806 -4.527 7.882 1.00 93.50 99 ILE A N 1
ATOM 819 C CA . ILE A 1 99 ? -1.746 -4.998 6.998 1.00 93.50 99 ILE A CA 1
ATOM 820 C C . ILE A 1 99 ? -1.426 -6.425 7.399 1.00 93.50 99 ILE A C 1
ATOM 822 O O . ILE A 1 99 ? -1.111 -6.681 8.559 1.00 93.50 99 ILE A O 1
ATOM 826 N N . TYR A 1 100 ? -1.512 -7.333 6.439 1.00 91.25 100 TYR A N 1
ATOM 827 C CA . TYR A 1 100 ? -1.224 -8.745 6.605 1.00 91.25 100 TYR A CA 1
ATOM 828 C C . TYR A 1 100 ? -0.061 -9.117 5.692 1.00 91.25 100 TYR A C 1
ATOM 830 O O . TYR A 1 100 ? -0.075 -8.760 4.515 1.00 91.25 100 TYR A O 1
ATOM 838 N N . GLN A 1 101 ? 0.928 -9.808 6.258 1.00 93.00 101 GLN A N 1
ATOM 839 C CA . GLN A 1 101 ? 2.004 -10.439 5.501 1.00 93.00 101 GLN A CA 1
ATOM 840 C C . GLN A 1 101 ? 2.142 -11.913 5.899 1.00 93.00 101 GLN A C 1
ATOM 842 O O . GLN A 1 101 ? 2.408 -12.197 7.074 1.00 93.00 101 GLN A O 1
ATOM 847 N N . SER A 1 102 ? 2.033 -12.840 4.946 1.00 92.25 102 SER A N 1
ATOM 848 C CA . SER A 1 102 ? 2.458 -14.223 5.176 1.00 92.25 102 SER A CA 1
ATOM 849 C C . SER A 1 102 ? 3.986 -14.306 5.268 1.00 92.25 102 SER A C 1
ATOM 851 O O . SER A 1 102 ? 4.709 -13.773 4.427 1.00 92.25 102 SER A O 1
ATOM 853 N N . LEU A 1 103 ? 4.498 -14.989 6.294 1.00 92.69 103 LEU A N 1
ATOM 854 C CA . LEU A 1 103 ? 5.929 -15.292 6.447 1.00 92.69 103 LEU A CA 1
ATOM 855 C C . LEU A 1 103 ? 6.386 -16.465 5.565 1.00 92.69 103 LEU A C 1
ATOM 857 O O . LEU A 1 103 ? 7.579 -16.762 5.516 1.00 92.69 103 LEU A O 1
ATOM 861 N N . GLN A 1 104 ? 5.441 -17.138 4.907 1.00 93.56 104 GLN A N 1
ATOM 862 C CA . GLN A 1 104 ? 5.679 -18.240 3.975 1.00 93.56 104 GLN A CA 1
ATOM 863 C C . GLN A 1 104 ? 5.506 -17.820 2.510 1.00 93.56 104 GLN A C 1
ATOM 865 O O . GLN A 1 104 ? 5.623 -18.674 1.638 1.00 93.56 104 GLN A O 1
ATOM 870 N N . ASP A 1 105 ? 5.251 -16.532 2.257 1.00 92.94 105 ASP A N 1
ATOM 871 C CA . ASP A 1 105 ? 5.176 -15.961 0.915 1.00 92.94 105 ASP A CA 1
ATOM 872 C C . ASP A 1 105 ? 6.494 -16.218 0.159 1.00 92.94 105 ASP A C 1
ATOM 874 O O . ASP A 1 105 ? 7.589 -15.836 0.588 1.00 92.94 105 ASP A O 1
ATOM 878 N N . GLU A 1 106 ? 6.380 -16.933 -0.954 1.00 95.06 106 GLU A N 1
ATOM 879 C CA . GLU A 1 106 ? 7.465 -17.347 -1.830 1.00 95.06 106 GLU A CA 1
ATOM 880 C C . GLU A 1 106 ? 7.801 -16.307 -2.909 1.00 95.06 106 GLU A C 1
ATOM 882 O O . GLU A 1 106 ? 8.850 -16.413 -3.552 1.00 95.06 106 GLU A O 1
ATOM 887 N N . LEU A 1 107 ? 6.940 -15.303 -3.102 1.00 94.62 107 LEU A N 1
ATOM 888 C CA . LEU A 1 107 ? 7.079 -14.250 -4.109 1.00 94.62 107 LEU A CA 1
ATOM 889 C C . LEU A 1 107 ? 7.557 -12.925 -3.510 1.00 94.62 107 LEU A C 1
ATOM 891 O O . LEU A 1 107 ? 8.340 -12.211 -4.137 1.00 94.62 107 LEU A O 1
ATOM 895 N N . LEU A 1 108 ? 7.119 -12.584 -2.300 1.00 95.19 108 LEU A N 1
ATOM 896 C CA . LEU A 1 108 ? 7.458 -11.337 -1.624 1.00 95.19 108 LEU A CA 1
ATOM 897 C C . LEU A 1 108 ? 7.967 -11.593 -0.210 1.00 95.19 108 LEU A C 1
ATOM 899 O O . LEU A 1 108 ? 7.291 -12.154 0.647 1.00 95.19 108 LEU A O 1
ATOM 903 N N . SER A 1 109 ? 9.154 -11.072 0.079 1.00 95.25 109 SER A N 1
ATOM 904 C CA . SER A 1 109 ? 9.616 -10.968 1.453 1.00 95.25 109 SER A CA 1
ATOM 905 C C . SER A 1 109 ? 8.826 -9.898 2.216 1.00 95.25 109 SER A C 1
ATOM 907 O O . SER A 1 109 ? 8.170 -9.016 1.654 1.00 95.25 109 SER A O 1
ATOM 909 N N . ILE A 1 110 ? 8.990 -9.885 3.541 1.00 95.62 110 ILE A N 1
ATOM 910 C CA . ILE A 1 110 ? 8.409 -8.857 4.413 1.00 95.62 110 ILE A CA 1
ATOM 911 C C . ILE A 1 110 ? 8.907 -7.427 4.109 1.00 95.62 110 ILE A C 1
ATOM 913 O O . ILE A 1 110 ? 8.348 -6.462 4.637 1.00 95.62 110 ILE A O 1
ATOM 917 N N . LYS A 1 111 ? 9.947 -7.247 3.278 1.00 96.62 111 LYS A N 1
ATOM 918 C CA . LYS A 1 111 ? 10.564 -5.942 2.997 1.00 96.62 111 LYS A CA 1
ATOM 919 C C . LYS A 1 111 ? 9.551 -4.919 2.481 1.00 96.62 111 LYS A C 1
ATOM 921 O O . LYS A 1 111 ? 9.530 -3.790 2.967 1.00 96.62 111 LYS A O 1
ATOM 926 N N . GLN A 1 112 ? 8.673 -5.305 1.555 1.00 95.31 112 GLN A N 1
ATOM 927 C CA . GLN A 1 112 ? 7.625 -4.422 1.028 1.00 95.31 112 GLN A CA 1
ATOM 928 C C . GLN A 1 112 ? 6.703 -3.928 2.151 1.00 95.31 112 GLN A C 1
ATOM 930 O O . GLN A 1 112 ? 6.486 -2.724 2.315 1.00 95.31 112 GLN A O 1
ATOM 935 N N . THR A 1 113 ? 6.238 -4.847 2.994 1.00 95.88 113 THR A N 1
ATOM 936 C CA . THR A 1 113 ? 5.411 -4.531 4.160 1.00 95.88 113 THR A CA 1
ATOM 937 C C . THR A 1 113 ? 6.139 -3.620 5.157 1.00 95.88 113 THR A C 1
ATOM 939 O O . THR A 1 113 ? 5.546 -2.659 5.647 1.00 95.88 113 THR A O 1
ATOM 942 N N . GLN A 1 114 ? 7.437 -3.834 5.403 1.00 96.38 114 GLN A N 1
ATOM 943 C CA . GLN A 1 114 ? 8.261 -2.971 6.265 1.00 96.38 114 GLN A CA 1
ATOM 944 C C . GLN A 1 114 ? 8.390 -1.541 5.730 1.00 96.38 114 GLN A C 1
ATOM 946 O O . GLN A 1 114 ? 8.297 -0.577 6.500 1.00 96.38 114 GLN A O 1
ATOM 951 N N . LEU A 1 115 ? 8.579 -1.386 4.418 1.00 94.75 115 LEU A N 1
ATOM 952 C CA . LEU A 1 115 ? 8.608 -0.078 3.765 1.00 94.75 115 LEU A CA 1
ATOM 953 C C . LEU A 1 115 ? 7.265 0.641 3.942 1.00 94.75 115 LEU A C 1
ATOM 955 O O . LEU A 1 115 ? 7.231 1.825 4.286 1.00 94.75 115 LEU A O 1
ATOM 959 N N . PHE A 1 116 ? 6.156 -0.082 3.788 1.00 93.50 116 PHE A N 1
ATOM 960 C CA . PHE A 1 116 ? 4.818 0.486 3.903 1.00 93.50 116 PHE A CA 1
ATOM 961 C C . PHE A 1 116 ? 4.452 0.921 5.323 1.00 93.50 116 PHE A C 1
ATOM 963 O O . PHE A 1 116 ? 4.007 2.053 5.515 1.00 93.50 116 PHE A O 1
ATOM 970 N N . VAL A 1 117 ? 4.698 0.091 6.339 1.00 94.44 117 VAL A N 1
ATOM 971 C CA . VAL A 1 117 ? 4.425 0.483 7.735 1.00 94.44 117 VAL A CA 1
ATOM 972 C C . VAL A 1 117 ? 5.295 1.660 8.176 1.00 94.44 117 VAL A C 1
ATOM 974 O O . VAL A 1 117 ? 4.825 2.539 8.897 1.00 94.44 117 VAL A O 1
ATOM 977 N N . SER A 1 118 ? 6.536 1.733 7.685 1.00 93.12 118 SER A N 1
ATOM 978 C CA . SER A 1 118 ? 7.430 2.869 7.930 1.00 93.12 118 SER A CA 1
ATOM 979 C C . SER A 1 118 ? 6.885 4.152 7.297 1.00 93.12 118 SER A C 1
ATOM 981 O O . SER A 1 118 ? 6.915 5.217 7.914 1.00 93.12 118 SER A O 1
ATOM 983 N N . TYR A 1 119 ? 6.337 4.061 6.084 1.00 90.19 119 TYR A N 1
ATOM 984 C CA . TYR A 1 119 ? 5.664 5.173 5.418 1.00 90.19 119 TYR A CA 1
ATOM 985 C C . TYR A 1 119 ? 4.426 5.654 6.192 1.00 90.19 119 TYR A C 1
ATOM 987 O O . TYR A 1 119 ? 4.314 6.850 6.467 1.00 90.19 119 TYR A O 1
ATOM 995 N N . LEU A 1 120 ? 3.543 4.745 6.622 1.00 89.62 120 LEU A N 1
ATOM 996 C CA . LEU A 1 120 ? 2.360 5.099 7.419 1.00 89.62 120 LEU A CA 1
ATOM 997 C C . LEU A 1 120 ? 2.733 5.738 8.763 1.00 89.62 120 LEU A C 1
ATOM 999 O O . LEU A 1 120 ? 2.135 6.743 9.151 1.00 89.62 120 LEU A O 1
ATOM 1003 N N . ALA A 1 121 ? 3.757 5.209 9.440 1.00 90.69 121 ALA A N 1
ATOM 1004 C CA . ALA A 1 121 ? 4.282 5.790 10.673 1.00 90.69 121 ALA A CA 1
ATOM 1005 C C . ALA A 1 121 ? 4.810 7.217 10.451 1.00 90.69 121 ALA A C 1
ATOM 1007 O O . ALA A 1 121 ? 4.499 8.118 11.229 1.00 90.69 121 ALA A O 1
ATOM 1008 N N . ASN A 1 122 ? 5.539 7.455 9.355 1.00 89.00 122 ASN A N 1
ATOM 1009 C CA . ASN A 1 122 ? 6.031 8.787 8.985 1.00 89.00 122 ASN A CA 1
ATOM 1010 C C . ASN A 1 122 ? 4.901 9.776 8.654 1.00 89.00 122 ASN A C 1
ATOM 1012 O O . ASN A 1 122 ? 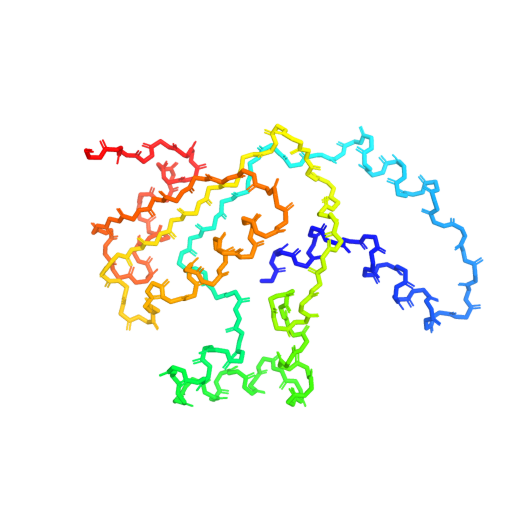5.065 10.980 8.845 1.00 89.00 122 ASN A O 1
ATOM 1016 N N . MET A 1 123 ? 3.756 9.281 8.179 1.00 84.88 123 MET A N 1
ATOM 1017 C CA . MET A 1 123 ? 2.534 10.070 7.986 1.00 84.88 123 MET A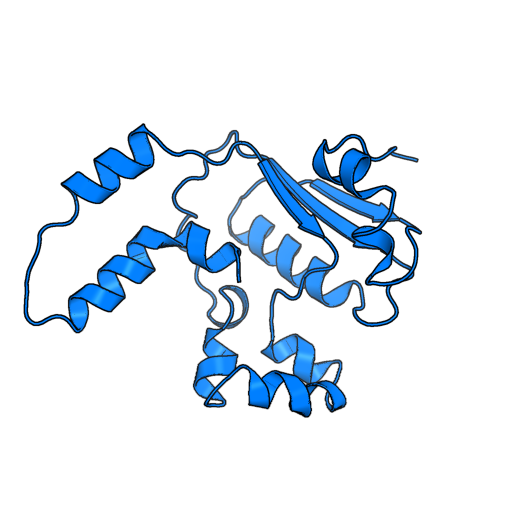 CA 1
ATOM 1018 C C . MET A 1 123 ? 1.711 10.253 9.267 1.00 84.88 123 MET A C 1
ATOM 1020 O O . MET A 1 123 ? 0.663 10.896 9.231 1.00 84.88 123 MET A O 1
ATOM 1024 N N . ASN A 1 124 ? 2.161 9.697 10.395 1.00 87.50 124 ASN A N 1
ATOM 1025 C CA . ASN A 1 124 ? 1.436 9.693 11.662 1.00 87.50 124 ASN A CA 1
ATOM 1026 C C . ASN A 1 124 ? 0.039 9.040 11.549 1.00 87.50 124 ASN A C 1
ATOM 1028 O O . ASN A 1 124 ? -0.920 9.478 12.189 1.00 87.50 124 ASN A O 1
ATOM 1032 N N . LEU A 1 125 ? -0.074 7.997 10.716 1.00 86.62 125 LEU A N 1
ATOM 1033 C CA . LEU A 1 125 ? -1.278 7.185 10.545 1.00 86.62 125 LEU A CA 1
ATOM 1034 C C . LEU A 1 125 ? -1.202 5.923 11.409 1.00 86.62 125 LEU A C 1
ATOM 1036 O O . LEU A 1 125 ? -0.197 5.214 11.412 1.00 86.62 125 LEU A O 1
ATOM 1040 N N . GLY A 1 126 ? -2.287 5.629 12.126 1.00 90.00 126 GLY A N 1
ATOM 1041 C CA . GLY A 1 126 ? -2.414 4.387 12.887 1.00 90.00 126 GLY A CA 1
ATOM 1042 C C . GLY A 1 126 ? -2.662 3.189 11.969 1.00 90.00 126 GLY A C 1
ATOM 1043 O O . GLY A 1 126 ? -3.485 3.266 11.058 1.00 90.00 126 GLY A O 1
ATOM 1044 N N . PHE A 1 127 ? -1.981 2.076 12.234 1.00 93.19 127 PHE A N 1
ATOM 1045 C CA . PHE A 1 127 ? -2.157 0.813 11.518 1.00 93.19 127 PHE A CA 1
ATOM 1046 C C . PHE A 1 127 ? -2.005 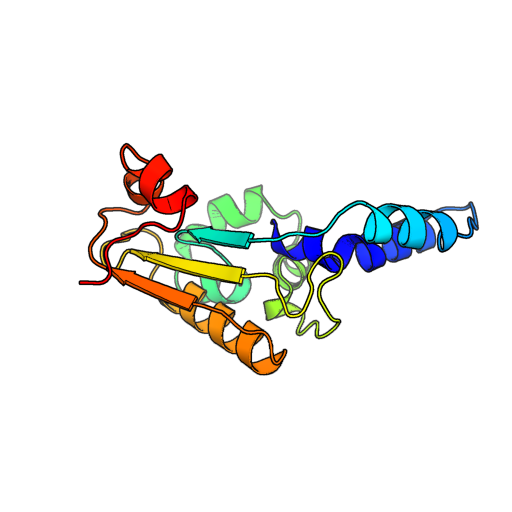-0.385 12.462 1.00 93.19 127 PHE A C 1
ATOM 1048 O O . PHE A 1 127 ? -1.456 -0.269 13.559 1.00 93.19 127 PHE A O 1
ATOM 1055 N N . SER A 1 128 ? -2.479 -1.546 12.024 1.00 93.81 128 SER A N 1
ATOM 1056 C CA . SER A 1 128 ? -2.234 -2.840 12.659 1.00 93.81 128 SER A CA 1
ATOM 1057 C C . SER A 1 128 ? -1.514 -3.743 11.668 1.00 93.81 128 SER A C 1
ATOM 1059 O O . SER A 1 128 ? -2.011 -3.979 10.569 1.00 93.81 128 SER A O 1
ATOM 1061 N N . LEU A 1 129 ? -0.325 -4.205 12.054 1.00 94.19 129 LEU A N 1
ATOM 1062 C CA . LEU A 1 129 ? 0.456 -5.169 11.291 1.00 94.19 129 LEU A CA 1
ATOM 1063 C C . LEU A 1 129 ? 0.243 -6.558 11.888 1.00 94.19 129 LEU A C 1
ATOM 1065 O O . LEU A 1 129 ? 0.459 -6.765 13.081 1.00 94.19 129 LEU A O 1
ATOM 1069 N N . HIS A 1 130 ? -0.137 -7.498 11.039 1.00 91.00 130 HIS A N 1
ATOM 1070 C CA . HIS A 1 130 ? -0.312 -8.898 11.363 1.00 91.00 130 HIS A CA 1
ATOM 1071 C C . HIS A 1 130 ? 0.619 -9.712 10.468 1.00 91.00 130 HIS A C 1
ATOM 1073 O O . HIS A 1 130 ? 0.610 -9.569 9.246 1.00 91.00 130 HIS A O 1
ATOM 1079 N N . THR A 1 131 ? 1.406 -10.589 11.074 1.00 91.19 131 THR A N 1
ATOM 1080 C CA . THR A 1 131 ? 2.289 -11.508 10.353 1.00 91.19 131 THR A CA 1
ATOM 1081 C C . THR A 1 131 ? 2.104 -12.905 10.904 1.00 91.19 131 THR A C 1
ATOM 1083 O O . THR A 1 131 ? 2.030 -13.062 12.123 1.00 91.19 131 THR A O 1
ATOM 1086 N N . GLY A 1 132 ? 2.072 -13.908 10.039 1.00 87.62 132 GLY A N 1
ATOM 1087 C CA . GLY A 1 132 ? 1.909 -15.296 10.449 1.00 87.62 132 GLY A CA 1
ATOM 1088 C C . GLY A 1 132 ? 2.249 -16.266 9.328 1.00 87.62 132 GLY A C 1
ATOM 1089 O O . GLY A 1 132 ? 2.604 -15.861 8.224 1.00 87.62 132 GLY A O 1
ATOM 1090 N N . ASN A 1 133 ? 2.151 -17.556 9.625 1.00 88.50 133 ASN A N 1
ATOM 1091 C CA . ASN A 1 133 ? 2.348 -18.622 8.648 1.00 88.50 133 ASN A CA 1
ATOM 1092 C C . ASN A 1 133 ? 1.001 -18.948 7.989 1.00 88.50 133 ASN A C 1
ATOM 1094 O O . ASN A 1 133 ? 0.257 -19.793 8.488 1.00 88.50 133 ASN A O 1
ATOM 1098 N N . TRP A 1 134 ? 0.664 -18.229 6.915 1.00 85.94 134 TRP A N 1
ATOM 1099 C CA . TRP A 1 134 ? -0.636 -18.331 6.236 1.00 85.94 134 TRP A CA 1
ATOM 1100 C C . TRP A 1 134 ? -0.553 -18.938 4.831 1.00 85.94 134 TRP A C 1
ATOM 1102 O O . TRP A 1 134 ? -1.508 -18.826 4.068 1.00 85.94 134 TRP A O 1
ATOM 1112 N N . GLY A 1 135 ? 0.551 -19.619 4.517 1.00 88.38 135 GLY A N 1
ATOM 1113 C CA . GLY A 1 135 ? 0.786 -20.232 3.210 1.00 88.38 135 GLY A CA 1
ATOM 1114 C C . GLY A 1 135 ? 1.517 -19.327 2.220 1.00 88.38 135 GLY A C 1
ATOM 1115 O O . GLY A 1 135 ? 2.074 -18.293 2.592 1.00 88.38 135 GLY A O 1
ATOM 1116 N N . GLU A 1 136 ? 1.545 -19.780 0.974 1.00 91.94 136 GLU A N 1
ATOM 1117 C CA . GLU A 1 136 ? 2.161 -19.102 -0.170 1.00 91.94 136 GLU A CA 1
ATOM 1118 C C . GLU A 1 136 ? 1.389 -17.819 -0.541 1.00 91.94 136 GLU A C 1
ATOM 1120 O O . GLU A 1 136 ? 0.287 -17.571 -0.039 1.00 91.94 136 GLU A O 1
ATOM 1125 N N . HIS A 1 137 ? 1.945 -16.995 -1.430 1.00 90.19 137 HIS A N 1
ATOM 1126 C CA . HIS A 1 137 ? 1.393 -15.687 -1.806 1.00 90.19 137 HIS A CA 1
ATOM 1127 C C . HIS A 1 137 ? -0.082 -15.761 -2.223 1.00 90.19 137 HIS A C 1
ATOM 1129 O O . HIS A 1 137 ? -0.891 -14.904 -1.885 1.00 90.19 137 HIS A O 1
ATOM 1135 N N . GLU A 1 138 ? -0.464 -16.810 -2.952 1.00 88.25 138 GLU A N 1
ATOM 1136 C CA . GLU A 1 138 ? -1.839 -16.991 -3.427 1.00 88.25 138 GLU A CA 1
ATOM 1137 C C . GLU A 1 138 ? -2.777 -17.588 -2.359 1.00 88.25 138 GLU A C 1
ATOM 1139 O O . GLU A 1 138 ? -4.005 -17.444 -2.442 1.00 88.25 138 GLU A O 1
ATOM 1144 N N . ASP A 1 139 ? -2.230 -18.225 -1.319 1.00 85.00 139 ASP A N 1
ATOM 1145 C CA . ASP A 1 139 ? -3.014 -18.869 -0.260 1.00 85.00 139 ASP A CA 1
ATOM 1146 C C . ASP A 1 139 ? -3.710 -17.843 0.640 1.00 85.00 139 ASP A C 1
ATOM 1148 O O . ASP A 1 139 ? -4.846 -18.080 1.074 1.00 85.00 139 ASP A O 1
ATOM 1152 N N . ILE A 1 140 ? -3.102 -16.666 0.847 1.00 78.44 140 ILE A N 1
ATOM 1153 C CA . ILE A 1 140 ? -3.697 -15.576 1.639 1.00 78.44 140 ILE A CA 1
ATOM 1154 C C . ILE A 1 140 ? -5.014 -15.066 1.024 1.00 78.44 140 ILE A C 1
ATOM 1156 O O . ILE A 1 140 ? -5.915 -14.605 1.730 1.00 78.44 140 ILE A O 1
ATOM 1160 N N . TYR A 1 141 ? -5.178 -15.207 -0.296 1.00 75.69 141 TYR A N 1
ATOM 1161 C CA . TYR A 1 141 ? -6.399 -14.861 -1.033 1.00 75.69 141 TYR A CA 1
ATOM 1162 C C . TYR A 1 141 ? -7.391 -16.033 -1.141 1.00 75.69 141 TYR A C 1
ATOM 1164 O O . TYR A 1 141 ? -8.502 -15.877 -1.670 1.00 75.69 141 TYR A O 1
ATOM 1172 N N . GLY A 1 142 ? -6.997 -17.205 -0.639 1.00 70.62 142 GLY A N 1
ATOM 1173 C CA . GLY A 1 142 ? -7.661 -18.489 -0.792 1.00 70.62 142 GLY A CA 1
ATOM 1174 C C . GLY A 1 142 ? -8.883 -18.695 0.109 1.00 70.62 142 GLY A C 1
ATOM 1175 O O . GLY A 1 142 ? -9.735 -17.823 0.299 1.00 70.62 142 GLY A O 1
ATOM 1176 N N . LYS A 1 143 ? -9.048 -19.918 0.623 1.00 66.19 143 LYS A N 1
ATOM 1177 C CA . LYS A 1 143 ? -10.297 -20.362 1.279 1.00 66.19 143 LYS A CA 1
ATOM 1178 C C . LYS A 1 143 ? -10.657 -19.537 2.522 1.00 66.19 143 LYS A C 1
ATOM 1180 O O . LYS A 1 143 ? -11.845 -19.317 2.770 1.00 66.19 143 LYS A O 1
ATOM 1185 N N . ASP A 1 144 ? -9.655 -19.007 3.217 1.00 60.56 144 ASP A N 1
ATOM 1186 C CA . ASP A 1 144 ? -9.815 -18.230 4.449 1.00 60.56 144 ASP A CA 1
ATOM 1187 C C . ASP A 1 144 ? -9.970 -16.722 4.215 1.00 60.56 144 ASP A C 1
ATOM 1189 O O . ASP A 1 144 ? -10.144 -15.956 5.166 1.00 60.56 144 ASP A O 1
ATOM 1193 N N . ARG A 1 145 ? -10.050 -16.279 2.949 1.00 66.31 145 ARG A N 1
ATOM 1194 C CA . ARG A 1 145 ? -10.231 -14.865 2.584 1.00 66.31 145 ARG A CA 1
ATOM 1195 C C . ARG A 1 145 ? -11.361 -14.181 3.348 1.00 66.31 145 ARG A C 1
ATOM 1197 O O . ARG A 1 145 ? -11.255 -13.017 3.698 1.00 66.31 145 ARG A O 1
ATOM 1204 N N . LYS A 1 146 ? -12.470 -14.886 3.615 1.00 63.31 146 LYS A N 1
ATOM 1205 C CA . LYS A 1 146 ? -13.623 -14.309 4.329 1.00 63.31 146 LYS A CA 1
ATOM 1206 C C . LYS A 1 146 ? -13.281 -13.964 5.778 1.00 63.31 146 LYS A C 1
ATOM 1208 O O . LYS A 1 146 ? -13.778 -12.966 6.283 1.00 63.31 146 LYS A O 1
ATOM 1213 N N . VAL A 1 147 ? -12.444 -14.773 6.420 1.00 64.06 147 VAL A N 1
ATOM 1214 C CA . VAL A 1 147 ? -11.972 -14.548 7.792 1.00 64.06 147 VAL A CA 1
ATOM 1215 C C . VAL A 1 147 ? -11.000 -13.367 7.810 1.00 64.06 147 VAL A C 1
ATOM 1217 O O . VAL A 1 147 ? -11.157 -12.447 8.612 1.00 64.06 147 VAL A O 1
ATOM 1220 N N . ILE A 1 148 ? -10.073 -13.333 6.849 1.00 62.59 148 ILE A N 1
ATOM 1221 C CA . ILE A 1 148 ? -9.093 -12.251 6.687 1.00 62.59 148 ILE A CA 1
ATOM 1222 C C . ILE A 1 148 ? -9.785 -10.911 6.372 1.00 62.59 148 ILE A C 1
ATOM 1224 O O . ILE A 1 148 ? -9.509 -9.904 7.022 1.00 62.59 148 ILE A O 1
ATOM 1228 N N . PHE A 1 149 ? -10.755 -10.886 5.450 1.00 63.31 149 PHE A N 1
ATOM 1229 C CA . PHE A 1 149 ? -11.478 -9.665 5.062 1.00 63.31 149 PHE A CA 1
ATOM 1230 C C . PHE A 1 149 ? -12.420 -9.121 6.141 1.00 63.31 149 PHE A C 1
ATOM 1232 O O . PHE A 1 149 ? -12.674 -7.916 6.170 1.00 63.31 149 PHE A O 1
ATOM 1239 N N . ASN A 1 150 ? -12.909 -9.960 7.054 1.00 65.31 150 ASN A N 1
ATOM 1240 C CA . ASN A 1 150 ? -13.645 -9.462 8.217 1.00 65.31 150 ASN A CA 1
ATOM 1241 C C . ASN A 1 150 ? -12.703 -8.811 9.253 1.00 65.31 150 ASN A C 1
ATOM 1243 O O . ASN A 1 150 ? -13.135 -7.995 10.070 1.00 65.31 150 ASN A O 1
ATOM 1247 N N . GLY A 1 151 ? -11.391 -9.054 9.149 1.00 57.00 151 GLY A N 1
ATOM 1248 C CA . GLY A 1 151 ? -10.391 -8.642 10.131 1.00 57.00 151 GLY A CA 1
ATOM 1249 C C . GLY A 1 151 ? -10.441 -9.478 11.407 1.00 57.00 151 GLY A C 1
ATOM 1250 O O . GLY A 1 151 ? -10.005 -8.997 12.447 1.00 57.00 151 GLY A O 1
ATOM 1251 N N . ASP A 1 152 ? -10.969 -10.702 11.316 1.00 59.38 152 ASP A N 1
ATOM 1252 C CA . ASP A 1 152 ? -11.113 -11.653 12.424 1.00 59.38 152 ASP A CA 1
ATOM 1253 C C . ASP A 1 152 ? -9.939 -12.647 12.475 1.00 59.38 152 ASP A C 1
ATOM 1255 O O . ASP A 1 152 ? -10.085 -13.772 12.956 1.00 59.38 152 ASP A O 1
ATOM 1259 N N . VAL A 1 153 ? -8.773 -12.279 11.930 1.00 56.09 153 VAL A N 1
ATOM 1260 C CA . VAL A 1 153 ? -7.611 -13.177 11.936 1.00 56.09 153 VAL A CA 1
ATOM 1261 C C . VAL A 1 153 ? -7.230 -13.473 13.389 1.00 56.09 153 VAL A C 1
ATOM 1263 O O . VAL A 1 153 ? -7.091 -12.524 14.169 1.00 56.09 153 VAL A O 1
ATOM 1266 N N . PRO A 1 154 ? -7.066 -14.753 13.775 1.00 42.81 154 PRO A N 1
ATOM 1267 C CA . PRO A 1 154 ? -6.637 -15.099 15.117 1.00 42.81 154 PRO A CA 1
ATOM 1268 C C . PRO A 1 154 ? -5.304 -14.416 15.417 1.00 42.81 154 PRO A C 1
ATOM 1270 O O . PRO A 1 154 ? -4.319 -14.614 14.707 1.00 42.81 154 PRO A O 1
ATOM 1273 N N . THR A 1 155 ? -5.278 -13.598 16.464 1.00 45.88 155 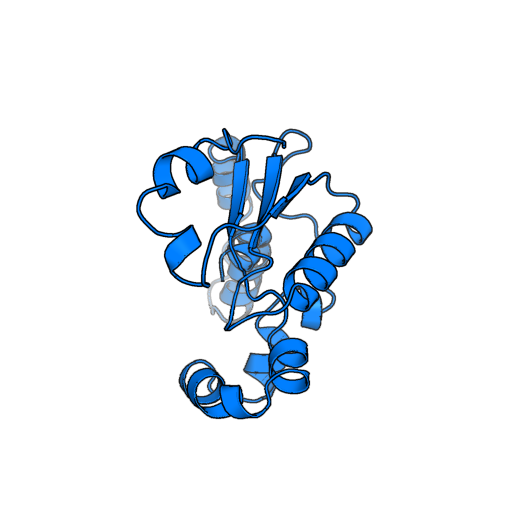THR A N 1
ATOM 1274 C CA . THR A 1 155 ? -4.033 -13.309 17.170 1.00 45.88 155 THR A CA 1
ATOM 1275 C C . THR A 1 155 ? -3.612 -14.618 17.825 1.00 45.88 155 THR A C 1
ATOM 1277 O O . THR A 1 155 ? -4.346 -15.103 18.691 1.00 45.88 155 THR A O 1
ATOM 1280 N N . GLU A 1 156 ? -2.514 -15.217 17.363 1.00 40.03 156 GLU A N 1
ATOM 1281 C CA . GLU A 1 156 ? -1.850 -16.289 18.118 1.00 40.03 156 GLU A CA 1
ATOM 1282 C C . GLU A 1 156 ? -1.493 -15.822 19.537 1.00 40.03 156 GLU A C 1
ATOM 1284 O O . GLU A 1 156 ? -1.099 -14.640 19.699 1.00 40.03 156 GLU A O 1
#

Organism: Candida maltosa (strain Xu316) (NCBI:txid1245528)

Radius of gyration: 17.35 Å; chains: 1; bounding box: 37×46×40 Å

InterPro domains:
  IPR029058 Alpha/Beta hydrolase fold [G3DSA:3.40.50.1820] (4-150)

pLDDT: mean 83.66, std 11.56, range [40.03, 96.81]

Sequence (156 aa):
MILQLLHFRKIIELGLKYSEQKEDVQELFDEIESKVVFTKVIFLDGIYDVVELLNEYPDYASFVNDAFVSSDHIKHATQLSFNYREPFSLVTTKTQFLIYQSLQDELLSIKQTQLFVSYLANMNLGFSLHTGNWGEHEDIYGKDRKVIFNGDVPTE